Protein AF-A0A068SI74-F1 (afdb_monomer)

Foldseek 3Di:
DLVQCVVQCVALVVPDPVVLVNQCPDPPHPRHDDPPRNQQVCQQVQQEKAWEDEPPDTAIHHHLPDACVRGPHHDHFYWYQDPVVRDIDGDDDDPPDDDPGAAHDLCNCVRNVDDLCPHNCCVVCVVNPVRSVVQWDWDWDWDDDPNDTDTDIDTDGDD

Sequence (159 aa):
MYNHFNQHLEGIYSKYPVDRVNRALNPDDEEWFCYPECCQIAADVYKMPIAFFSNRNNAVFFPLEHTPQQCLRTNPLTLQLHDISRHFYLIQFKPGYQVPWPQTDPYRQGDTHFHYKDDPWFPLYTESFLEAHKIVNERRVHRQTDGKEVEEFIYVYEE

Mean predicted aligned error: 7.38 Å

Nearest PDB structures (foldseek):
  3ro5-assembly1_B  TM=5.035E-01  e=6.997E-01  Influenza A virus (A/Wilson-Smith/1933(H1N1))
  7xi6-assembly1_A  TM=6.029E-01  e=8.150E+00  Saccharolobus solfataricus

Radius of gyration: 16.74 Å; Cα contacts (8 Å, |Δi|>4): 233; chains: 1; bounding box: 40×51×39 Å

pLDDT: mean 84.04, std 12.46, range [45.62, 96.62]

Structure (mmCIF, N/CA/C/O backbone):
data_AF-A0A068SI74-F1
#
_entry.id   AF-A0A068SI74-F1
#
loop_
_atom_site.group_PDB
_atom_site.id
_atom_site.type_symbol
_atom_site.label_atom_id
_atom_site.label_alt_id
_atom_site.label_comp_id
_atom_site.label_asym_id
_atom_site.label_entity_id
_atom_site.label_seq_id
_atom_site.pdbx_PDB_ins_code
_atom_site.Cartn_x
_atom_site.Cartn_y
_atom_site.Cartn_z
_atom_site.occupancy
_atom_site.B_iso_or_equiv
_atom_site.auth_seq_id
_atom_site.auth_comp_id
_atom_site.auth_asym_id
_atom_site.auth_atom_id
_atom_site.pdbx_PDB_model_num
ATOM 1 N N . MET A 1 1 ? -3.869 -4.175 -13.582 1.00 87.31 1 MET A N 1
ATOM 2 C CA . MET A 1 1 ? -3.287 -2.983 -12.927 1.00 87.31 1 MET A CA 1
ATOM 3 C C . MET A 1 1 ? -3.215 -1.796 -13.880 1.00 87.31 1 MET A C 1
ATOM 5 O O . MET A 1 1 ? -3.884 -0.822 -13.587 1.00 87.31 1 MET A O 1
ATOM 9 N N . TYR A 1 2 ? -2.540 -1.889 -15.036 1.00 87.88 2 TYR A N 1
ATOM 10 C CA . TYR A 1 2 ? -2.430 -0.788 -16.017 1.00 87.88 2 TYR A CA 1
ATOM 11 C C . TYR A 1 2 ? -3.761 -0.096 -16.376 1.00 87.88 2 TYR A C 1
ATOM 13 O O . TYR A 1 2 ? -3.899 1.110 -16.205 1.00 87.88 2 TYR A O 1
ATOM 21 N N . ASN A 1 3 ? -4.782 -0.863 -16.782 1.00 88.25 3 ASN A N 1
ATOM 22 C CA . ASN A 1 3 ? -6.093 -0.294 -17.130 1.00 88.25 3 ASN A CA 1
ATOM 23 C C . ASN A 1 3 ? -6.760 0.446 -15.961 1.00 88.25 3 ASN A C 1
ATOM 25 O O . ASN A 1 3 ? -7.371 1.485 -16.174 1.00 88.25 3 ASN A O 1
ATOM 29 N N . HIS A 1 4 ? -6.632 -0.080 -14.739 1.00 90.50 4 HIS A N 1
ATOM 30 C CA . HIS A 1 4 ? -7.189 0.557 -13.546 1.00 90.50 4 HIS A CA 1
ATOM 31 C C . HIS A 1 4 ? -6.457 1.866 -13.236 1.00 90.50 4 HIS A C 1
ATOM 33 O O . HIS A 1 4 ? -7.101 2.884 -13.032 1.00 90.50 4 HIS A O 1
ATOM 39 N N . PHE A 1 5 ? -5.122 1.869 -13.295 1.00 89.00 5 PHE A N 1
ATOM 40 C CA . PHE A 1 5 ? -4.337 3.090 -13.113 1.00 89.00 5 PHE A CA 1
ATOM 41 C C . PHE A 1 5 ? -4.776 4.198 -14.081 1.00 89.00 5 PHE A C 1
ATOM 43 O O . PHE A 1 5 ? -5.113 5.292 -13.642 1.00 89.00 5 PHE A O 1
ATOM 50 N N . ASN A 1 6 ? -4.875 3.892 -15.378 1.00 88.19 6 ASN A N 1
ATOM 51 C CA . ASN A 1 6 ? -5.277 4.873 -16.389 1.00 88.19 6 ASN A CA 1
ATOM 52 C C . ASN A 1 6 ? -6.716 5.382 -16.215 1.00 88.19 6 ASN A C 1
ATOM 54 O O . ASN A 1 6 ? -6.982 6.551 -16.472 1.00 88.19 6 ASN A O 1
ATOM 58 N N . GLN A 1 7 ? -7.646 4.533 -15.765 1.00 89.94 7 GLN A N 1
ATOM 59 C CA . GLN A 1 7 ? -9.034 4.940 -15.505 1.00 89.94 7 GLN A CA 1
ATOM 60 C C . GLN A 1 7 ? -9.167 5.899 -14.317 1.00 89.94 7 GLN A C 1
ATOM 62 O O . GLN A 1 7 ? -10.105 6.689 -14.279 1.00 89.94 7 GLN A O 1
ATOM 67 N N . HIS A 1 8 ? -8.238 5.831 -13.362 1.00 87.94 8 HIS A N 1
ATOM 68 C CA . HIS A 1 8 ? -8.272 6.597 -12.116 1.00 87.94 8 HIS A CA 1
ATOM 69 C C . HIS A 1 8 ? -7.146 7.648 -12.029 1.00 87.94 8 HIS A C 1
ATOM 71 O O . HIS A 1 8 ? -6.903 8.217 -10.961 1.00 87.94 8 HIS A O 1
ATOM 77 N N . LEU A 1 9 ? -6.470 7.927 -13.150 1.00 85.38 9 LEU A N 1
ATOM 78 C CA . LEU A 1 9 ? -5.289 8.791 -13.216 1.00 85.38 9 LEU A CA 1
ATOM 79 C C . LEU A 1 9 ? -5.577 10.230 -12.776 1.00 85.38 9 LEU A C 1
ATOM 81 O O . LEU A 1 9 ? -4.796 10.818 -12.039 1.00 85.38 9 LEU A O 1
ATOM 85 N N . GLU A 1 10 ? -6.713 10.785 -13.197 1.00 84.94 10 GLU A N 1
ATOM 86 C CA . GLU A 1 10 ? -7.131 12.148 -12.837 1.00 84.94 10 GLU A CA 1
ATOM 87 C C . GLU A 1 10 ? -7.701 12.245 -11.408 1.00 84.94 10 GLU A C 1
ATOM 89 O O . GLU A 1 10 ? -7.963 13.341 -10.922 1.00 84.94 10 GLU A O 1
ATOM 94 N N . GLY A 1 11 ? -7.893 11.108 -10.730 1.00 84.75 11 GLY A N 1
ATOM 95 C CA . GLY A 1 11 ? -8.446 11.023 -9.380 1.00 84.75 11 GLY A CA 1
ATOM 96 C C . GLY A 1 11 ? -7.394 10.615 -8.353 1.00 84.75 11 GLY A C 1
ATOM 97 O O . GLY A 1 11 ? -6.416 11.329 -8.121 1.00 84.75 11 GLY A O 1
ATOM 98 N N . ILE A 1 12 ? -7.596 9.443 -7.745 1.00 83.38 12 ILE A N 1
ATOM 99 C CA . ILE A 1 12 ? -6.798 8.916 -6.623 1.00 83.38 12 ILE A CA 1
ATOM 100 C C . ILE A 1 12 ? -5.301 8.737 -6.934 1.00 83.38 12 ILE A C 1
ATOM 102 O O . ILE A 1 12 ? -4.492 8.644 -6.015 1.00 83.38 12 ILE A O 1
ATOM 106 N N . TYR A 1 13 ? -4.910 8.719 -8.213 1.00 86.44 13 TYR A N 1
ATOM 107 C CA . TYR A 1 13 ? -3.513 8.563 -8.636 1.00 86.44 13 TYR A CA 1
ATOM 108 C C . TYR A 1 13 ? -2.870 9.827 -9.216 1.00 86.44 13 TYR A C 1
ATOM 110 O O . TYR A 1 13 ? -1.720 9.779 -9.651 1.00 86.44 13 TYR A O 1
ATOM 118 N N . SER A 1 14 ? -3.563 10.965 -9.178 1.00 83.62 14 SER A N 1
ATOM 119 C CA . SER A 1 14 ? -3.104 12.244 -9.749 1.00 83.62 14 SER A CA 1
ATOM 120 C C . SER A 1 14 ? -1.775 12.758 -9.180 1.00 83.62 14 SER A C 1
ATOM 122 O O . SER A 1 14 ? -1.070 13.525 -9.833 1.00 83.62 14 SER A O 1
ATOM 124 N N . LYS A 1 15 ? -1.403 12.311 -7.978 1.00 79.56 15 LYS A N 1
ATOM 125 C CA . LYS A 1 15 ? -0.140 12.650 -7.304 1.00 79.56 15 LYS A CA 1
ATOM 126 C C . LYS A 1 15 ? 1.074 11.843 -7.776 1.00 79.56 15 LYS A C 1
ATOM 128 O O . LYS A 1 15 ? 2.202 12.183 -7.424 1.00 79.56 15 LYS A O 1
ATOM 133 N N . TYR A 1 16 ? 0.866 10.739 -8.493 1.00 83.75 16 TYR A N 1
ATOM 134 C CA . TYR A 1 16 ? 1.947 9.826 -8.854 1.00 83.75 16 TYR A CA 1
ATOM 135 C C . TYR A 1 16 ? 2.688 10.267 -10.124 1.00 83.75 16 TYR A C 1
ATOM 137 O O . TYR A 1 16 ? 2.084 10.855 -11.024 1.00 83.75 16 TYR A O 1
ATOM 145 N N . PRO A 1 17 ? 3.998 9.967 -10.241 1.00 83.56 17 PRO A N 1
ATOM 146 C CA . PRO A 1 17 ? 4.782 10.257 -11.438 1.00 83.56 17 PRO A CA 1
ATOM 147 C C . PRO A 1 17 ? 4.323 9.383 -12.617 1.00 83.56 17 PRO A C 1
ATOM 149 O O . PRO A 1 17 ? 4.831 8.280 -12.837 1.00 83.56 17 PRO A O 1
ATOM 152 N N . VAL A 1 18 ? 3.359 9.906 -13.380 1.00 85.50 18 VAL A N 1
ATOM 153 C CA . VAL A 1 18 ? 2.602 9.206 -14.432 1.00 85.50 18 VAL A CA 1
ATOM 154 C C . VAL A 1 18 ? 3.491 8.429 -15.397 1.00 85.50 18 VAL A C 1
ATOM 156 O O . VAL A 1 18 ? 3.244 7.248 -15.630 1.00 85.50 18 VAL A O 1
ATOM 159 N N . ASP A 1 19 ? 4.548 9.053 -15.918 1.00 88.12 19 ASP A N 1
ATOM 160 C CA . ASP A 1 19 ? 5.426 8.433 -16.916 1.00 88.12 19 ASP A CA 1
ATOM 161 C C . ASP A 1 19 ? 6.079 7.155 -16.394 1.00 88.12 19 ASP A C 1
ATOM 163 O O . ASP A 1 19 ? 6.102 6.130 -17.075 1.00 88.12 19 ASP A O 1
ATOM 167 N N . ARG A 1 20 ? 6.597 7.200 -15.163 1.00 88.44 20 ARG A N 1
ATOM 168 C CA . ARG A 1 20 ? 7.301 6.064 -14.571 1.00 88.44 20 ARG A CA 1
ATOM 169 C C . ARG A 1 20 ? 6.337 4.932 -14.238 1.00 88.44 20 ARG A C 1
ATOM 171 O O . ARG A 1 20 ? 6.640 3.782 -14.534 1.00 88.44 20 ARG A O 1
ATOM 178 N N . VAL A 1 21 ? 5.179 5.257 -13.664 1.00 89.25 21 VAL A N 1
ATOM 179 C CA . VAL A 1 21 ? 4.150 4.258 -13.342 1.00 89.25 21 VAL A CA 1
ATOM 180 C C . VAL A 1 21 ? 3.613 3.607 -14.617 1.00 89.25 21 VAL A C 1
ATOM 182 O O . VAL A 1 21 ? 3.454 2.390 -14.661 1.00 89.25 21 VAL A O 1
ATOM 185 N N . ASN A 1 22 ? 3.393 4.386 -15.680 1.00 89.25 22 ASN A N 1
ATOM 186 C CA . ASN A 1 22 ? 2.947 3.855 -16.965 1.00 89.25 22 ASN A CA 1
ATOM 187 C C . ASN A 1 22 ? 3.946 2.876 -17.569 1.00 89.25 22 ASN A C 1
ATOM 189 O O . ASN A 1 22 ? 3.522 1.818 -18.027 1.00 89.25 22 ASN A O 1
ATOM 193 N N . ARG A 1 23 ? 5.247 3.192 -17.538 1.00 91.00 23 ARG A N 1
ATOM 194 C CA . ARG A 1 23 ? 6.282 2.243 -17.962 1.00 91.00 23 ARG A CA 1
ATOM 195 C C . ARG A 1 23 ? 6.272 0.990 -17.087 1.00 91.00 23 ARG A C 1
ATOM 197 O O . ARG A 1 23 ? 6.115 -0.100 -17.611 1.00 91.00 23 ARG A O 1
ATOM 204 N N . ALA A 1 24 ? 6.300 1.136 -15.762 1.00 91.19 24 ALA A N 1
ATOM 205 C CA . ALA A 1 24 ? 6.342 -0.001 -14.834 1.00 91.19 24 ALA A CA 1
ATOM 206 C C . ALA A 1 24 ? 5.120 -0.940 -14.919 1.00 91.19 24 ALA A C 1
ATOM 208 O O . ALA A 1 24 ? 5.195 -2.106 -14.533 1.00 91.19 24 ALA A O 1
ATOM 209 N N . LEU A 1 25 ? 3.970 -0.432 -15.369 1.00 89.69 25 LEU A N 1
ATOM 210 C CA . LEU A 1 25 ? 2.739 -1.208 -15.531 1.00 89.69 25 LEU A CA 1
ATOM 211 C C . LEU A 1 25 ? 2.503 -1.695 -16.969 1.00 89.69 25 LEU A C 1
ATOM 213 O O . LEU A 1 25 ? 1.589 -2.501 -17.177 1.00 89.69 25 LEU A O 1
ATOM 217 N N . ASN A 1 26 ? 3.278 -1.217 -17.943 1.00 86.69 26 ASN A N 1
ATOM 218 C CA . ASN A 1 26 ? 3.200 -1.652 -19.331 1.00 86.69 26 ASN A CA 1
ATOM 219 C C . ASN A 1 26 ? 3.935 -2.997 -19.493 1.00 86.69 26 ASN A C 1
ATOM 221 O O . ASN A 1 26 ? 5.132 -3.057 -19.227 1.00 86.69 26 ASN A O 1
ATOM 225 N N . PRO A 1 27 ? 3.265 -4.077 -19.942 1.00 82.75 27 PRO A N 1
ATOM 226 C CA . PRO A 1 27 ? 3.913 -5.378 -20.122 1.00 82.75 27 PRO A CA 1
ATOM 227 C C . PRO A 1 27 ? 5.011 -5.390 -21.197 1.00 82.75 27 PRO A C 1
ATOM 229 O O . PRO A 1 27 ? 5.823 -6.312 -21.197 1.00 82.75 27 PRO A O 1
ATOM 232 N N . ASP A 1 28 ? 5.024 -4.402 -22.097 1.00 87.69 28 ASP A N 1
ATOM 233 C CA . ASP A 1 28 ? 6.006 -4.280 -23.180 1.00 87.69 28 ASP A CA 1
ATOM 234 C C . ASP A 1 28 ? 7.218 -3.401 -22.804 1.00 87.69 28 ASP A C 1
ATOM 236 O O . ASP A 1 28 ? 8.114 -3.207 -23.626 1.00 87.69 28 ASP A O 1
ATOM 240 N N . ASP A 1 29 ? 7.248 -2.841 -21.591 1.00 90.38 29 ASP A N 1
ATOM 241 C CA . ASP A 1 29 ? 8.346 -2.008 -21.090 1.00 90.38 29 ASP A CA 1
ATOM 242 C C . ASP A 1 29 ? 9.221 -2.794 -20.093 1.00 90.38 29 ASP A C 1
ATOM 244 O O . ASP A 1 29 ? 8.771 -3.738 -19.442 1.00 90.38 29 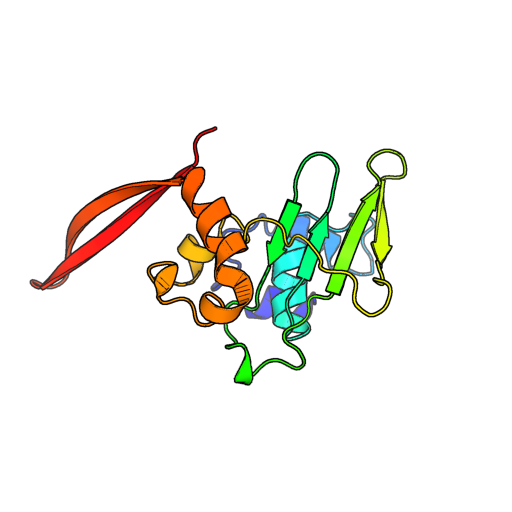ASP A O 1
ATOM 248 N N . GLU A 1 30 ? 10.494 -2.411 -19.973 1.00 88.12 30 GLU A N 1
ATOM 249 C CA . GLU A 1 30 ? 11.459 -3.043 -19.064 1.00 88.12 30 GLU A CA 1
ATOM 250 C C . GLU A 1 30 ? 11.566 -2.326 -17.707 1.00 88.12 30 GLU A C 1
ATOM 252 O O . GLU A 1 30 ? 12.354 -2.742 -16.855 1.00 88.12 30 GLU A O 1
ATOM 257 N N . GLU A 1 31 ? 10.817 -1.243 -17.477 1.00 89.19 31 GLU A N 1
ATOM 258 C CA . GLU A 1 31 ? 10.780 -0.555 -16.186 1.00 89.19 31 GLU A CA 1
ATOM 259 C C . GLU A 1 31 ? 10.242 -1.487 -15.090 1.00 89.19 31 GLU A C 1
ATOM 261 O O . GLU A 1 31 ? 9.198 -2.128 -15.207 1.00 89.19 31 GLU A O 1
ATOM 266 N N . TRP A 1 32 ? 10.972 -1.560 -13.978 1.00 86.25 32 TRP A N 1
ATOM 267 C CA . TRP A 1 32 ? 10.593 -2.413 -12.857 1.00 86.25 32 TRP A CA 1
ATOM 268 C C . TRP A 1 32 ? 9.553 -1.728 -11.972 1.00 86.25 32 TRP A C 1
ATOM 270 O O . TRP A 1 32 ? 9.462 -0.504 -11.901 1.00 86.25 32 TRP A O 1
ATOM 280 N N . PHE A 1 33 ? 8.810 -2.551 -11.233 1.00 86.00 33 PHE A N 1
ATOM 281 C CA . PHE A 1 33 ? 7.821 -2.139 -10.237 1.00 86.00 33 PHE A CA 1
ATOM 282 C C . PHE A 1 33 ? 8.308 -0.954 -9.381 1.00 86.00 33 PHE A C 1
ATOM 284 O O . PHE A 1 33 ? 9.345 -1.041 -8.711 1.00 86.00 33 PHE A O 1
ATOM 291 N N . CYS A 1 34 ? 7.549 0.146 -9.373 1.00 84.75 34 CYS A N 1
ATOM 292 C CA . CYS A 1 34 ? 7.894 1.353 -8.630 1.00 84.75 34 CYS A CA 1
ATOM 293 C C . CYS A 1 34 ? 7.189 1.398 -7.264 1.00 84.75 34 CYS A C 1
ATOM 295 O O . CYS A 1 34 ? 5.970 1.272 -7.147 1.00 84.75 34 CYS A O 1
ATOM 297 N N . TYR A 1 35 ? 7.992 1.538 -6.207 1.00 85.12 35 TYR A N 1
ATOM 298 C CA . TYR A 1 35 ? 7.513 1.847 -4.863 1.00 85.12 35 TYR A CA 1
ATOM 299 C C . TYR A 1 35 ? 7.493 3.371 -4.673 1.00 85.12 35 TYR A C 1
ATOM 301 O O . TYR A 1 35 ? 8.501 4.005 -5.016 1.00 85.12 35 TYR A O 1
ATOM 309 N N . PRO A 1 36 ? 6.450 3.935 -4.034 1.00 85.81 36 PRO A N 1
ATOM 310 C CA . PRO A 1 36 ? 5.300 3.249 -3.418 1.00 85.81 36 PRO A CA 1
ATOM 311 C C . PRO A 1 36 ? 4.112 2.961 -4.359 1.00 85.81 36 PRO A C 1
ATOM 313 O O . PRO A 1 36 ? 3.213 2.202 -4.000 1.00 85.81 36 PRO A O 1
ATOM 316 N N . GLU A 1 37 ? 4.096 3.523 -5.564 1.00 89.25 37 GLU A N 1
ATOM 317 C CA . GLU A 1 37 ? 2.898 3.671 -6.402 1.00 89.25 37 GLU A CA 1
ATOM 318 C C . GLU A 1 37 ? 2.281 2.334 -6.822 1.00 89.25 37 GLU A C 1
ATOM 320 O O . GLU A 1 37 ? 1.073 2.123 -6.691 1.00 89.25 37 GLU A O 1
ATOM 325 N N . CYS A 1 38 ? 3.100 1.382 -7.276 1.00 92.25 38 CYS A N 1
ATOM 326 C CA . CYS A 1 38 ? 2.599 0.077 -7.688 1.00 92.25 38 CYS A CA 1
ATOM 327 C C . CYS A 1 38 ? 2.027 -0.730 -6.510 1.00 92.25 38 CYS A C 1
ATOM 329 O O . CYS A 1 38 ? 1.177 -1.591 -6.742 1.00 92.25 38 CYS A O 1
ATOM 331 N N . CYS A 1 39 ? 2.443 -0.465 -5.262 1.00 93.94 39 CYS A N 1
ATOM 332 C CA . CYS A 1 39 ? 1.855 -1.121 -4.090 1.00 93.94 39 CYS A CA 1
ATOM 333 C C . CYS A 1 39 ? 0.432 -0.627 -3.842 1.00 93.94 39 CYS A C 1
ATOM 335 O O . CYS A 1 39 ? -0.460 -1.450 -3.639 1.00 93.94 39 CYS A O 1
ATOM 337 N N . GLN A 1 40 ? 0.210 0.688 -3.916 1.00 93.12 40 GLN A N 1
ATOM 338 C CA . GLN A 1 40 ? -1.127 1.258 -3.773 1.00 93.12 40 GLN A CA 1
ATOM 339 C C . GLN A 1 40 ? -2.052 0.783 -4.901 1.00 93.12 40 GLN A C 1
ATOM 341 O O . GLN A 1 40 ? -3.121 0.237 -4.639 1.00 93.12 40 GLN A O 1
ATOM 346 N N . ILE A 1 41 ? -1.589 0.852 -6.154 1.00 93.44 41 ILE A N 1
ATOM 347 C CA . ILE A 1 41 ? -2.363 0.384 -7.315 1.00 93.44 41 ILE A CA 1
ATOM 348 C C . ILE A 1 41 ? -2.682 -1.112 -7.202 1.00 93.44 41 ILE A C 1
ATOM 350 O O . ILE A 1 41 ? -3.771 -1.552 -7.571 1.00 93.44 41 ILE A O 1
ATOM 354 N N . ALA A 1 42 ? -1.752 -1.924 -6.690 1.00 94.69 42 ALA A N 1
ATOM 355 C CA . ALA A 1 42 ? -2.016 -3.337 -6.442 1.00 94.69 42 ALA A CA 1
ATOM 356 C C . ALA A 1 42 ? -3.079 -3.526 -5.351 1.00 94.69 42 ALA A C 1
ATOM 358 O O . ALA A 1 42 ? -3.957 -4.373 -5.521 1.00 94.69 42 ALA A O 1
ATOM 359 N N . ALA A 1 43 ? -3.033 -2.744 -4.268 1.00 95.31 43 ALA A N 1
ATOM 360 C CA . ALA A 1 43 ? -4.019 -2.825 -3.197 1.00 95.31 43 ALA A CA 1
ATOM 361 C C . ALA A 1 43 ? -5.436 -2.567 -3.727 1.00 95.31 43 ALA A C 1
ATOM 363 O O . ALA A 1 43 ? -6.335 -3.384 -3.515 1.00 95.31 43 ALA A O 1
ATOM 364 N N . ASP A 1 44 ? -5.610 -1.493 -4.497 1.00 93.81 44 ASP A N 1
ATOM 365 C CA . ASP A 1 44 ? -6.896 -1.118 -5.091 1.00 93.81 44 ASP A CA 1
ATOM 366 C C . ASP A 1 44 ? -7.405 -2.170 -6.089 1.00 93.81 44 ASP A C 1
ATOM 368 O O . ASP A 1 44 ? -8.550 -2.623 -6.003 1.00 93.81 44 ASP A O 1
ATOM 372 N N . VAL A 1 45 ? -6.536 -2.638 -6.992 1.00 94.81 45 VAL A N 1
ATOM 373 C CA . VAL A 1 45 ? -6.895 -3.609 -8.041 1.00 94.81 45 VAL A CA 1
ATOM 374 C C . VAL A 1 45 ? -7.283 -4.962 -7.461 1.00 94.81 45 VAL A C 1
ATOM 376 O O . VAL A 1 45 ? -8.258 -5.571 -7.905 1.00 94.81 45 VAL A O 1
ATOM 379 N N . TYR A 1 46 ? -6.520 -5.453 -6.485 1.00 94.88 46 TYR A N 1
ATOM 380 C CA . TYR A 1 46 ? -6.774 -6.753 -5.871 1.00 94.88 46 TYR A CA 1
ATOM 381 C C . TYR A 1 46 ? -7.745 -6.677 -4.693 1.00 94.88 46 TYR A C 1
ATOM 383 O O . TYR A 1 46 ? -8.079 -7.720 -4.131 1.00 94.88 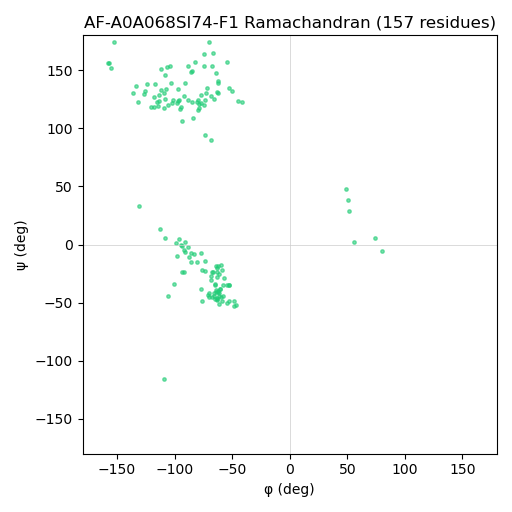46 TYR A O 1
ATOM 391 N N . LYS A 1 47 ? -8.221 -5.478 -4.328 1.00 95.31 47 LYS A N 1
ATOM 392 C CA . LYS A 1 47 ? -9.165 -5.250 -3.224 1.00 95.31 47 LYS A CA 1
ATOM 393 C C . LYS A 1 47 ? -8.722 -5.958 -1.946 1.00 95.31 47 LYS A C 1
ATOM 395 O O . LYS A 1 47 ? -9.482 -6.707 -1.325 1.00 95.31 47 LYS A O 1
ATOM 400 N N . MET A 1 48 ? -7.450 -5.791 -1.614 1.00 96.56 48 MET A N 1
ATOM 401 C CA . MET A 1 48 ? -6.832 -6.334 -0.412 1.00 96.56 48 MET A CA 1
ATOM 402 C C . MET A 1 48 ? -5.589 -5.517 -0.064 1.00 96.56 48 MET A C 1
ATOM 404 O O . MET A 1 48 ? -4.985 -4.935 -0.963 1.00 96.56 48 MET A O 1
ATOM 408 N N . PRO A 1 49 ? -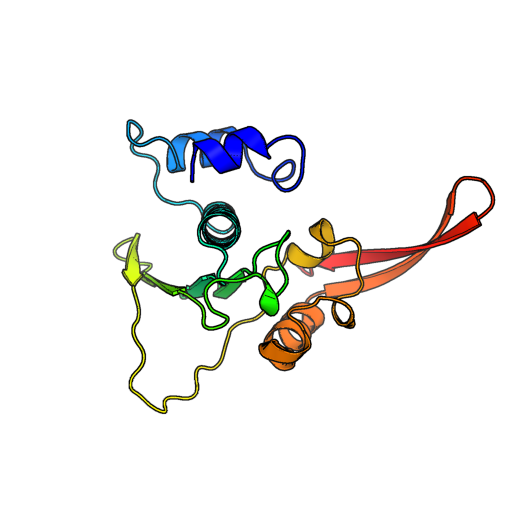5.149 -5.505 1.199 1.00 96.56 49 PRO A N 1
ATOM 409 C CA . PRO A 1 49 ? -3.956 -4.755 1.561 1.00 96.56 49 PRO A CA 1
ATOM 410 C C . PRO A 1 49 ? -2.677 -5.344 0.948 1.00 96.56 49 PRO A C 1
ATOM 412 O O . PRO A 1 49 ? -2.585 -6.552 0.706 1.00 96.56 49 PRO A O 1
ATOM 415 N N . ILE A 1 50 ? -1.666 -4.503 0.745 1.00 96.62 50 ILE A N 1
ATOM 416 C CA . ILE A 1 50 ? -0.318 -4.890 0.315 1.00 96.62 50 ILE A CA 1
ATOM 417 C C . ILE A 1 50 ? 0.666 -4.439 1.390 1.00 96.62 50 ILE A C 1
ATOM 419 O O . ILE A 1 50 ? 0.782 -3.252 1.667 1.00 96.62 50 ILE A O 1
ATOM 423 N N . ALA A 1 51 ? 1.383 -5.376 2.003 1.00 95.94 51 ALA A N 1
ATOM 424 C CA . ALA A 1 51 ? 2.464 -5.068 2.930 1.00 95.94 51 ALA A CA 1
ATOM 425 C C . ALA A 1 51 ? 3.790 -5.152 2.179 1.00 95.94 51 ALA A C 1
ATOM 427 O O . ALA A 1 51 ? 4.121 -6.197 1.619 1.00 95.94 51 ALA A O 1
ATOM 428 N N . PHE A 1 52 ? 4.540 -4.062 2.177 1.00 95.19 52 PHE A N 1
ATOM 429 C CA . PHE A 1 52 ? 5.841 -3.957 1.543 1.00 95.19 52 PHE A CA 1
ATOM 430 C C . PHE A 1 52 ? 6.929 -3.883 2.605 1.00 95.19 52 PHE A C 1
ATOM 432 O O . PHE A 1 52 ? 6.861 -3.048 3.510 1.00 95.19 52 PHE A O 1
ATOM 439 N N . PHE A 1 53 ? 7.953 -4.714 2.446 1.00 93.06 53 PHE A N 1
ATOM 440 C CA . PHE A 1 53 ? 9.141 -4.706 3.281 1.00 93.06 53 PHE A CA 1
ATOM 441 C C . PHE A 1 53 ? 10.412 -4.533 2.447 1.00 93.06 53 PHE A C 1
ATOM 443 O O . PHE A 1 53 ? 10.578 -5.152 1.395 1.00 93.06 53 PHE A O 1
ATOM 450 N N . SER A 1 54 ? 11.336 -3.715 2.940 1.00 91.50 54 SER A N 1
ATOM 451 C CA . SER A 1 54 ? 12.706 -3.567 2.438 1.00 91.50 54 SER A CA 1
ATOM 452 C C . SER A 1 54 ? 13.623 -3.116 3.577 1.00 91.50 54 SER A C 1
ATOM 454 O O . SER A 1 54 ? 13.154 -2.799 4.670 1.00 91.50 54 SER A O 1
ATOM 456 N N . ASN A 1 55 ? 14.936 -3.034 3.350 1.00 86.88 55 ASN A N 1
ATOM 457 C CA . ASN A 1 55 ? 15.817 -2.520 4.408 1.00 86.88 55 ASN A CA 1
ATOM 458 C C . ASN A 1 55 ? 15.703 -0.999 4.590 1.00 86.88 55 ASN A C 1
ATOM 460 O O . ASN A 1 55 ? 16.216 -0.471 5.572 1.00 86.88 55 ASN A O 1
ATOM 464 N N . ARG A 1 56 ? 15.088 -0.286 3.635 1.00 84.62 56 ARG A N 1
ATOM 465 C CA . ARG A 1 56 ? 14.998 1.184 3.640 1.00 84.62 56 ARG A CA 1
ATOM 466 C C . ARG A 1 56 ? 13.612 1.688 4.003 1.00 84.62 56 ARG A C 1
ATOM 468 O O . ARG A 1 56 ? 13.488 2.612 4.788 1.00 84.62 56 ARG A O 1
ATOM 475 N N . ASN A 1 57 ? 12.591 1.076 3.419 1.00 84.81 57 ASN A N 1
ATOM 476 C CA . ASN A 1 57 ? 11.203 1.497 3.532 1.00 84.81 57 ASN A CA 1
ATOM 477 C C . ASN A 1 57 ? 10.309 0.295 3.818 1.00 84.81 57 ASN A C 1
ATOM 479 O O . ASN A 1 57 ? 10.441 -0.748 3.173 1.00 84.81 57 ASN A O 1
ATOM 483 N N . ASN A 1 58 ? 9.372 0.469 4.743 1.00 90.69 58 ASN A N 1
ATOM 484 C CA . ASN A 1 58 ? 8.352 -0.518 5.056 1.00 90.69 58 ASN A CA 1
ATOM 485 C C . ASN A 1 58 ? 7.017 0.204 5.189 1.00 90.69 58 ASN A C 1
ATOM 487 O O . ASN A 1 58 ? 6.943 1.206 5.901 1.00 90.69 58 ASN A O 1
ATOM 491 N N . ALA A 1 59 ? 5.988 -0.297 4.513 1.00 93.69 59 ALA A N 1
ATOM 492 C CA . ALA A 1 59 ? 4.659 0.295 4.571 1.00 93.69 59 ALA A CA 1
ATOM 493 C C . ALA A 1 59 ? 3.567 -0.730 4.253 1.00 93.69 59 ALA A C 1
ATOM 495 O O . ALA A 1 59 ? 3.796 -1.688 3.509 1.00 93.69 59 ALA A O 1
ATOM 496 N N . VAL A 1 60 ? 2.372 -0.523 4.802 1.00 95.25 60 VAL A N 1
ATOM 497 C CA . VAL A 1 60 ? 1.155 -1.233 4.401 1.00 95.25 60 VAL A CA 1
ATOM 498 C C . VAL A 1 60 ? 0.227 -0.296 3.633 1.00 95.25 60 VAL A C 1
ATOM 500 O O . VAL A 1 60 ? -0.151 0.773 4.107 1.00 95.25 60 VAL A O 1
ATOM 503 N N . PHE A 1 61 ? -0.142 -0.721 2.433 1.00 94.69 61 PHE A N 1
ATOM 504 C CA . PHE A 1 61 ? -1.037 -0.021 1.523 1.00 94.69 61 PHE A CA 1
ATOM 505 C C . PHE A 1 61 ? -2.405 -0.675 1.611 1.00 94.69 61 PHE A C 1
ATOM 507 O O . PHE A 1 61 ? -2.522 -1.886 1.404 1.00 94.69 61 PHE A O 1
ATOM 514 N N . PHE A 1 62 ? -3.438 0.105 1.915 1.00 94.25 62 PHE A N 1
ATOM 515 C CA . PHE A 1 62 ? -4.810 -0.391 1.880 1.00 94.25 62 PHE A CA 1
ATOM 516 C C . PHE A 1 62 ? -5.541 0.182 0.674 1.00 94.25 62 PHE A C 1
ATOM 518 O O . PHE A 1 62 ? -5.230 1.299 0.252 1.00 94.25 62 PHE A O 1
ATOM 525 N N . PRO A 1 63 ? -6.552 -0.530 0.159 1.00 93.62 63 PRO A N 1
ATOM 526 C CA . PRO A 1 63 ? -7.443 0.029 -0.841 1.00 93.62 63 PRO A CA 1
ATOM 527 C C . PRO A 1 63 ? -7.991 1.397 -0.399 1.00 93.62 63 PRO A C 1
ATOM 529 O O . PRO A 1 63 ? -8.425 1.549 0.748 1.00 93.62 63 PRO A O 1
ATOM 532 N N . LEU A 1 64 ? -7.945 2.389 -1.285 1.00 89.00 64 LEU A N 1
ATOM 533 C CA . LEU A 1 64 ? -8.428 3.748 -1.017 1.00 89.00 64 LEU A CA 1
ATOM 534 C C . LEU A 1 64 ? -9.953 3.818 -1.094 1.00 89.00 64 LEU A C 1
ATOM 536 O O . LEU A 1 64 ? -10.591 4.461 -0.269 1.00 89.00 64 LEU A O 1
ATOM 540 N N . GLU A 1 65 ? -10.546 3.099 -2.047 1.00 87.19 65 GLU A N 1
ATOM 541 C CA . GLU A 1 65 ? -11.989 3.154 -2.320 1.00 87.19 65 GLU A CA 1
ATOM 542 C C . GLU A 1 65 ? -12.787 2.007 -1.675 1.00 87.19 65 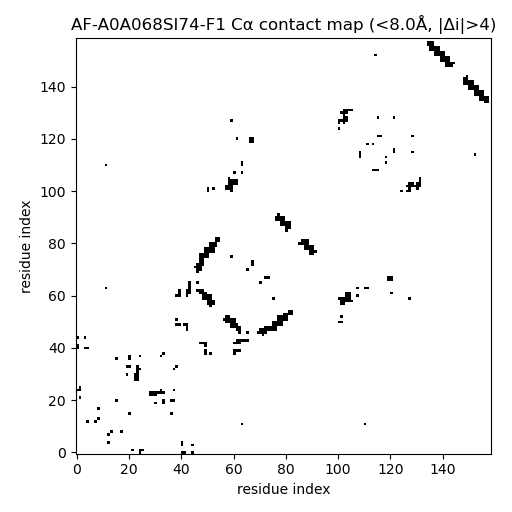GLU A C 1
ATOM 544 O O . GLU A 1 65 ? -13.999 1.912 -1.868 1.00 87.19 65 GLU A O 1
ATOM 549 N N . HIS A 1 66 ? -12.129 1.107 -0.933 1.00 91.25 66 HIS A N 1
ATOM 550 C CA . HIS A 1 66 ? -12.782 -0.060 -0.334 1.00 91.25 66 HIS A CA 1
ATOM 551 C C . HIS A 1 66 ? -12.546 -0.134 1.175 1.00 91.25 66 HIS A C 1
ATOM 553 O O . HIS A 1 66 ? -11.415 -0.070 1.662 1.00 91.25 66 HIS A O 1
ATOM 559 N N . THR A 1 67 ? -13.629 -0.357 1.918 1.00 92.50 67 THR A N 1
ATOM 560 C CA . THR A 1 67 ? -13.565 -0.702 3.341 1.00 92.50 67 THR A CA 1
ATOM 561 C C . THR A 1 67 ? -13.109 -2.156 3.527 1.00 92.50 67 THR A C 1
ATOM 563 O O . THR A 1 67 ? -13.209 -2.964 2.593 1.00 92.50 67 THR A O 1
ATOM 566 N N . PRO A 1 68 ? -12.673 -2.556 4.738 1.00 95.88 68 PRO A N 1
ATOM 567 C CA . PRO A 1 68 ? -12.331 -3.948 5.023 1.00 95.88 68 PRO A CA 1
ATOM 568 C C . PRO A 1 68 ? -13.439 -4.948 4.667 1.00 95.88 68 PRO A C 1
ATOM 570 O O . PRO A 1 68 ? -13.149 -6.052 4.216 1.00 95.88 68 PRO A O 1
ATOM 573 N N . GLN A 1 69 ? -14.708 -4.563 4.830 1.00 95.25 69 GLN A N 1
ATOM 574 C CA . GLN A 1 69 ? -15.867 -5.417 4.544 1.00 95.25 69 GLN A CA 1
ATOM 575 C C . GLN A 1 69 ? -16.111 -5.605 3.041 1.00 95.25 69 GLN A C 1
ATOM 577 O O . GLN A 1 69 ? -16.748 -6.576 2.643 1.00 95.25 69 GLN A O 1
ATOM 582 N N . GLN A 1 70 ? -15.622 -4.685 2.210 1.00 95.50 70 GLN A N 1
ATOM 583 C CA . GLN A 1 70 ? -15.744 -4.745 0.751 1.00 95.50 70 GLN A CA 1
ATOM 584 C C . GLN A 1 70 ? -14.561 -5.469 0.088 1.00 95.50 70 GLN A C 1
ATOM 586 O O . GLN A 1 70 ? -14.571 -5.688 -1.125 1.00 95.50 70 GLN A O 1
ATOM 591 N N . CYS A 1 71 ? -13.536 -5.820 0.866 1.00 95.88 71 CYS A N 1
ATOM 592 C CA . CYS A 1 71 ? -12.317 -6.446 0.375 1.00 95.88 71 CYS A CA 1
ATOM 593 C C . CYS A 1 71 ? -12.417 -7.969 0.316 1.00 95.88 71 CYS A C 1
ATOM 595 O O . CYS A 1 71 ? -13.128 -8.601 1.094 1.00 95.88 71 CYS A O 1
ATOM 597 N N . LEU A 1 72 ? -11.639 -8.572 -0.587 1.00 93.69 72 LEU A N 1
ATOM 598 C CA . LEU A 1 72 ? -11.557 -10.032 -0.719 1.00 93.69 72 LEU A CA 1
A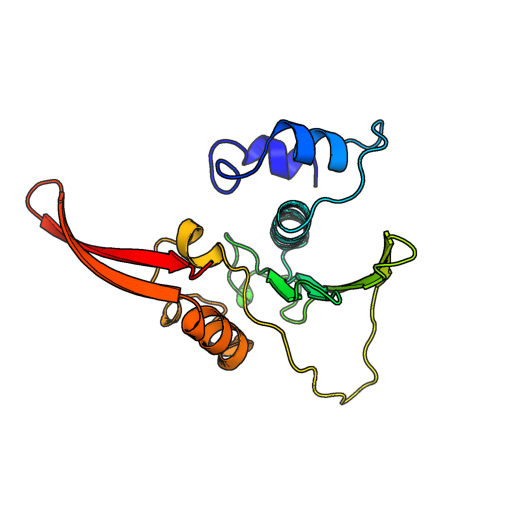TOM 599 C C . LEU A 1 72 ? -10.957 -10.677 0.534 1.00 93.69 72 LEU A C 1
ATOM 601 O O . LEU A 1 72 ? -11.302 -11.799 0.899 1.00 93.69 72 LEU A O 1
ATOM 605 N N . ARG A 1 73 ? -10.024 -9.967 1.171 1.00 93.31 73 ARG A N 1
ATOM 606 C CA . ARG A 1 73 ? -9.422 -10.328 2.452 1.00 93.31 73 ARG A CA 1
ATOM 607 C C . ARG A 1 73 ? -8.844 -9.093 3.125 1.00 93.31 73 ARG A C 1
ATOM 609 O O . ARG A 1 73 ? -8.456 -8.138 2.455 1.00 93.31 73 ARG A O 1
ATOM 616 N N . THR A 1 74 ? -8.723 -9.165 4.443 1.00 94.62 74 THR A N 1
ATOM 617 C CA . THR A 1 74 ? -8.092 -8.122 5.257 1.00 94.62 74 THR A CA 1
ATOM 618 C C . THR A 1 74 ? -6.612 -8.384 5.508 1.00 94.62 74 THR A C 1
ATOM 620 O O . THR A 1 74 ? -5.871 -7.437 5.709 1.00 94.62 74 THR A O 1
ATOM 623 N N . ASN A 1 75 ? -6.152 -9.637 5.429 1.00 93.00 75 ASN A N 1
ATOM 624 C CA . ASN A 1 75 ? -4.727 -9.959 5.524 1.00 93.00 75 ASN A CA 1
ATOM 625 C C . ASN A 1 75 ? -3.980 -9.511 4.255 1.00 93.00 75 ASN A C 1
ATOM 627 O O . ASN A 1 75 ? -4.446 -9.807 3.146 1.00 93.00 75 ASN A O 1
ATOM 631 N N . PRO A 1 76 ? -2.813 -8.861 4.382 1.00 95.69 76 PRO A N 1
ATOM 632 C CA . PRO A 1 76 ? -2.133 -8.289 3.241 1.00 95.69 76 PRO A CA 1
ATOM 633 C C . PRO A 1 76 ? -1.464 -9.367 2.390 1.00 95.69 76 PRO A C 1
ATOM 635 O O . PRO A 1 76 ? -1.050 -10.421 2.879 1.00 95.69 76 PRO A O 1
ATOM 638 N N . LEU A 1 77 ? -1.288 -9.074 1.103 1.00 95.81 77 LEU A N 1
ATOM 639 C CA . LEU A 1 77 ? -0.239 -9.715 0.318 1.00 95.81 77 LEU A CA 1
ATOM 640 C C . LEU A 1 77 ? 1.103 -9.125 0.753 1.00 95.81 77 LEU A C 1
ATOM 642 O O . LEU A 1 77 ? 1.269 -7.909 0.726 1.00 95.81 77 LEU A O 1
ATOM 646 N N . THR A 1 78 ? 2.049 -9.966 1.164 1.00 95.81 78 THR A N 1
ATOM 647 C CA . THR A 1 78 ? 3.337 -9.489 1.676 1.00 95.81 78 THR A CA 1
ATOM 648 C C . THR A 1 78 ? 4.439 -9.622 0.639 1.00 95.81 78 THR A C 1
ATOM 650 O O . THR A 1 78 ? 4.732 -10.720 0.168 1.00 95.81 78 THR A O 1
ATOM 653 N N . LEU A 1 79 ? 5.060 -8.494 0.315 1.00 94.94 79 LEU A N 1
ATOM 654 C CA . LEU A 1 79 ? 6.171 -8.367 -0.613 1.00 94.94 79 LEU A CA 1
ATOM 655 C C . LEU A 1 79 ? 7.434 -7.985 0.155 1.00 94.94 79 LEU A C 1
ATOM 657 O O . LEU A 1 79 ? 7.414 -7.052 0.952 1.00 94.94 79 LEU A O 1
ATOM 661 N N . GLN A 1 80 ? 8.537 -8.673 -0.122 1.00 94.31 80 GLN A N 1
ATOM 662 C CA . GLN A 1 80 ? 9.867 -8.303 0.354 1.00 94.31 80 GLN A CA 1
ATOM 663 C C . GLN A 1 80 ? 10.742 -7.928 -0.838 1.00 94.31 80 GLN A C 1
ATOM 665 O O . GLN A 1 80 ? 11.017 -8.776 -1.688 1.00 94.31 80 GLN A O 1
ATOM 670 N N . LEU A 1 81 ? 11.233 -6.692 -0.876 1.00 93.31 81 LEU A N 1
ATOM 671 C CA . LEU A 1 81 ? 12.325 -6.308 -1.759 1.00 93.31 81 LEU A CA 1
ATOM 672 C C . LEU A 1 81 ? 13.645 -6.764 -1.145 1.00 93.31 81 LEU A C 1
ATOM 674 O O . LEU A 1 81 ? 13.982 -6.400 -0.017 1.00 93.31 81 LEU A O 1
ATOM 678 N N . HIS A 1 82 ? 14.413 -7.542 -1.894 1.00 90.31 82 HIS A N 1
ATOM 679 C CA . HIS A 1 82 ? 15.792 -7.836 -1.535 1.00 90.31 82 HIS A CA 1
ATOM 680 C C . HIS A 1 82 ? 16.719 -6.834 -2.226 1.00 90.31 82 HIS A C 1
ATOM 682 O O . HIS A 1 82 ? 16.939 -6.924 -3.433 1.00 90.31 82 HIS A O 1
ATOM 688 N N . ASP A 1 83 ? 17.269 -5.886 -1.467 1.00 83.88 83 ASP A N 1
ATOM 689 C CA . ASP A 1 83 ? 17.998 -4.722 -1.998 1.00 83.88 83 ASP A CA 1
ATOM 690 C C . ASP A 1 83 ? 19.148 -5.069 -2.956 1.00 83.88 83 ASP A C 1
ATOM 692 O O . ASP A 1 83 ? 19.398 -4.338 -3.914 1.00 83.88 83 ASP A O 1
ATOM 696 N N . ILE A 1 84 ? 19.847 -6.185 -2.717 1.00 87.06 84 ILE A N 1
ATOM 697 C CA . ILE A 1 84 ? 21.012 -6.579 -3.525 1.00 87.06 84 ILE A CA 1
ATOM 698 C C . ILE A 1 84 ? 20.569 -7.144 -4.874 1.00 87.06 84 ILE A C 1
ATOM 700 O O . ILE A 1 84 ? 21.074 -6.735 -5.914 1.00 87.06 84 ILE A O 1
ATOM 704 N N . SER A 1 85 ? 19.614 -8.077 -4.867 1.00 87.44 85 SER A N 1
ATOM 705 C CA . SER A 1 85 ? 19.119 -8.691 -6.108 1.00 87.44 85 SER A CA 1
ATOM 706 C C . SER A 1 85 ? 18.047 -7.849 -6.795 1.00 87.44 85 SER A C 1
ATOM 708 O O . SER A 1 85 ? 17.629 -8.192 -7.896 1.00 87.44 85 SER A O 1
ATOM 710 N N . ARG A 1 86 ? 17.576 -6.783 -6.131 1.00 86.56 86 ARG A N 1
ATOM 711 C CA . ARG A 1 86 ? 16.479 -5.904 -6.552 1.00 86.56 86 ARG A CA 1
ATOM 712 C C . ARG A 1 86 ? 15.203 -6.667 -6.933 1.00 86.56 86 ARG A C 1
ATOM 714 O O . ARG A 1 86 ? 14.421 -6.214 -7.756 1.00 86.56 86 ARG A O 1
ATOM 721 N N . HIS A 1 87 ? 14.994 -7.833 -6.327 1.00 88.88 87 HIS A N 1
ATOM 722 C CA . HIS A 1 87 ? 13.886 -8.723 -6.658 1.00 88.88 87 HIS A CA 1
ATOM 723 C C . HIS A 1 87 ? 12.837 -8.728 -5.550 1.00 88.88 87 HIS A C 1
ATOM 725 O O . HIS A 1 87 ? 13.184 -8.636 -4.368 1.00 88.88 87 HIS A O 1
ATOM 731 N N . PHE A 1 88 ? 11.574 -8.873 -5.946 1.00 90.94 88 PHE A N 1
ATOM 732 C CA . PHE A 1 88 ? 10.450 -9.013 -5.033 1.00 90.94 88 PHE A CA 1
ATOM 733 C C . PHE A 1 88 ? 10.169 -10.475 -4.737 1.00 90.94 88 PHE A C 1
ATOM 735 O O . PHE A 1 88 ? 9.959 -11.276 -5.643 1.00 90.94 88 PHE A O 1
ATOM 742 N N . TYR A 1 89 ? 10.093 -10.804 -3.457 1.00 93.69 89 TYR A N 1
ATOM 743 C CA . TYR A 1 89 ? 9.653 -12.108 -2.995 1.00 93.69 89 TYR A CA 1
ATOM 744 C C . TYR A 1 89 ? 8.261 -11.997 -2.392 1.00 93.69 89 TYR A C 1
ATOM 746 O O . TYR A 1 89 ? 7.997 -11.122 -1.567 1.00 93.69 89 TYR A O 1
ATOM 754 N N . LEU A 1 90 ? 7.382 -12.921 -2.778 1.00 94.69 90 LEU A N 1
ATOM 755 C CA . LEU A 1 90 ? 6.130 -13.147 -2.072 1.00 94.69 90 LEU A CA 1
ATOM 756 C C . LEU A 1 90 ? 6.434 -13.882 -0.765 1.00 94.69 90 LEU A C 1
ATOM 758 O O . LEU A 1 90 ? 6.965 -14.994 -0.783 1.00 94.69 90 LEU A O 1
ATOM 762 N N . ILE A 1 91 ? 6.077 -13.275 0.361 1.00 94.88 91 ILE A N 1
ATOM 763 C CA . ILE A 1 91 ? 6.306 -13.853 1.683 1.00 94.88 91 ILE A CA 1
ATOM 764 C C . ILE A 1 91 ? 5.045 -14.558 2.172 1.00 94.88 91 ILE A C 1
ATOM 766 O O . ILE A 1 91 ? 3.938 -14.021 2.117 1.00 94.88 91 ILE A O 1
ATOM 770 N N . GLN A 1 92 ? 5.232 -15.770 2.691 1.00 93.88 92 GLN A N 1
ATOM 771 C CA . GLN A 1 92 ? 4.208 -16.519 3.406 1.00 93.88 92 GLN A CA 1
ATOM 772 C C . GLN A 1 92 ? 4.672 -16.748 4.839 1.00 93.88 92 GLN A C 1
ATOM 774 O O . GLN A 1 92 ? 5.766 -17.261 5.082 1.00 93.88 92 GLN A O 1
ATOM 779 N N . PHE A 1 93 ? 3.832 -16.370 5.797 1.00 91.31 93 PHE A N 1
ATOM 780 C CA . PHE A 1 93 ? 4.122 -16.567 7.209 1.00 91.31 93 PHE A CA 1
ATOM 781 C C . PHE A 1 93 ? 3.700 -17.960 7.665 1.00 91.31 93 PHE A C 1
ATOM 783 O O . PHE A 1 93 ? 2.721 -18.533 7.181 1.00 91.31 93 PHE A O 1
ATOM 790 N N . LYS A 1 94 ? 4.433 -18.498 8.641 1.00 92.88 94 LYS A N 1
ATOM 791 C CA . LYS A 1 94 ? 4.032 -19.733 9.315 1.00 92.88 94 LYS A CA 1
ATOM 792 C C . LYS A 1 94 ? 2.713 -19.509 10.069 1.00 92.88 94 LYS A C 1
ATOM 794 O O . LYS A 1 94 ? 2.508 -18.416 10.604 1.00 92.88 94 LYS A O 1
ATOM 799 N N . PRO A 1 95 ? 1.849 -20.534 10.180 1.00 91.50 95 PRO A N 1
ATOM 800 C CA . PRO A 1 95 ? 0.633 -20.435 10.981 1.00 91.50 95 PRO A 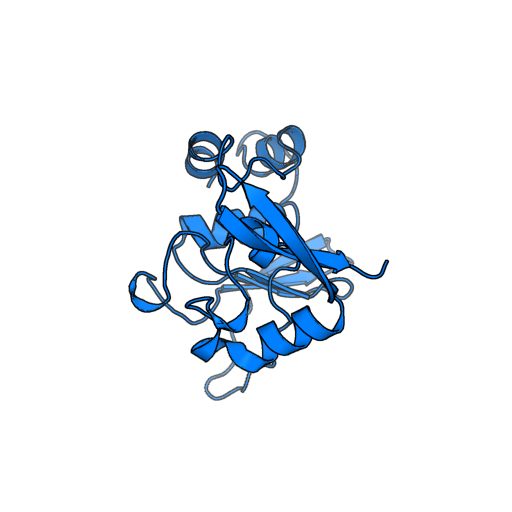CA 1
ATOM 801 C C . PRO A 1 95 ? 0.928 -19.969 12.414 1.00 91.50 95 PRO A C 1
ATOM 803 O O . PRO A 1 95 ? 1.861 -20.460 13.048 1.00 91.50 95 PRO A O 1
ATOM 806 N N . GLY A 1 96 ? 0.137 -19.018 12.915 1.00 89.75 96 GLY A N 1
ATOM 807 C CA . GLY A 1 96 ? 0.253 -18.483 14.277 1.00 89.75 96 GLY A CA 1
ATOM 808 C C . GLY A 1 96 ? 1.352 -17.438 14.491 1.00 89.75 96 GLY A C 1
ATOM 809 O O . GLY A 1 96 ? 1.413 -16.852 15.572 1.00 89.75 96 GLY A O 1
ATOM 810 N N . TYR A 1 97 ? 2.194 -17.165 13.488 1.00 91.69 97 TYR A N 1
ATOM 811 C CA . TYR A 1 97 ? 3.175 -16.087 13.580 1.00 91.69 97 TYR A CA 1
ATOM 812 C C . TYR A 1 97 ? 2.470 -14.727 13.658 1.00 91.69 97 TYR A C 1
ATOM 814 O O . TYR A 1 97 ? 1.653 -14.394 12.801 1.00 91.69 97 TYR A O 1
ATOM 822 N N . GLN A 1 98 ? 2.795 -13.950 14.691 1.00 88.69 98 GLN A N 1
ATOM 823 C CA . GLN A 1 98 ? 2.300 -12.586 14.851 1.00 88.69 98 GLN A CA 1
ATOM 824 C C . GLN A 1 98 ? 3.193 -11.658 14.035 1.00 88.69 98 GLN A C 1
ATOM 826 O O . GLN A 1 98 ? 4.363 -11.471 14.369 1.00 88.69 98 GLN A O 1
ATOM 831 N N . VAL A 1 99 ? 2.658 -11.125 12.939 1.00 88.62 99 VAL A N 1
ATOM 832 C CA . VAL A 1 99 ? 3.413 -10.238 12.054 1.00 88.62 99 VAL A CA 1
ATOM 833 C C . VAL A 1 99 ? 3.418 -8.829 12.648 1.00 88.62 99 VAL A C 1
ATOM 835 O O . VAL A 1 99 ? 2.338 -8.270 12.850 1.00 88.62 99 VAL A O 1
ATOM 838 N N . PRO A 1 100 ? 4.591 -8.225 12.904 1.00 88.19 100 PRO A N 1
ATOM 839 C CA . PRO A 1 100 ? 4.666 -6.807 13.218 1.00 88.19 100 PRO A CA 1
ATOM 840 C C . PRO A 1 100 ? 4.430 -6.019 11.925 1.00 88.19 100 PRO A C 1
ATOM 842 O O . PRO A 1 100 ? 5.344 -5.841 11.119 1.00 88.19 100 PRO A O 1
ATOM 845 N N . TRP A 1 101 ? 3.182 -5.620 11.675 1.00 92.75 101 TRP A N 1
ATOM 846 C CA . TRP A 1 101 ? 2.857 -4.848 10.478 1.00 92.75 101 TRP A CA 1
ATOM 847 C C . TRP A 1 101 ? 3.586 -3.500 10.493 1.00 92.75 101 TRP A C 1
ATOM 849 O O . TRP A 1 101 ? 3.668 -2.867 11.546 1.00 92.75 101 TRP A O 1
ATOM 859 N N . PRO A 1 102 ? 4.122 -3.053 9.343 1.00 92.56 102 PRO A N 1
ATOM 860 C CA . PRO A 1 102 ? 4.788 -1.765 9.260 1.00 92.56 102 PRO A CA 1
ATOM 861 C C . PRO A 1 102 ? 3.761 -0.637 9.375 1.00 92.56 102 PRO A C 1
ATOM 863 O O . PRO A 1 102 ? 2.551 -0.877 9.372 1.00 92.56 102 PRO A O 1
ATOM 866 N N . GLN A 1 103 ? 4.248 0.596 9.440 1.00 91.44 103 GLN A N 1
ATOM 867 C CA . GLN A 1 103 ? 3.411 1.788 9.348 1.00 91.44 103 GLN A CA 1
ATOM 868 C C . GLN A 1 103 ? 2.548 1.794 8.076 1.00 91.44 103 GLN A C 1
ATOM 870 O O . GLN A 1 103 ? 2.858 1.115 7.094 1.00 91.44 103 GLN A O 1
ATOM 875 N N . THR A 1 104 ? 1.448 2.538 8.078 1.00 90.00 104 THR A N 1
ATOM 876 C CA . THR A 1 104 ? 0.618 2.694 6.874 1.00 90.00 104 THR A CA 1
ATOM 877 C C . THR A 1 104 ? 1.345 3.465 5.779 1.00 90.00 104 THR A C 1
ATOM 879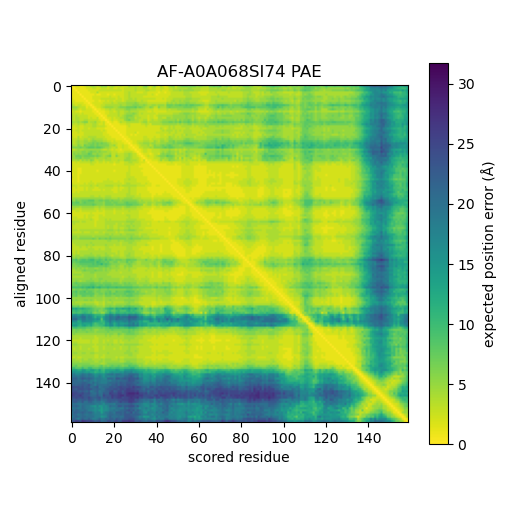 O O . THR A 1 104 ? 2.348 4.124 6.050 1.00 90.00 104 THR A O 1
ATOM 882 N N . ASP A 1 105 ? 0.827 3.402 4.549 1.00 83.69 105 ASP A N 1
ATOM 883 C CA . ASP A 1 105 ? 1.279 4.263 3.453 1.00 83.69 105 ASP A CA 1
ATOM 884 C C . ASP A 1 105 ? 1.406 5.710 3.952 1.00 83.69 105 ASP A C 1
ATOM 886 O O . ASP A 1 105 ? 0.413 6.254 4.460 1.00 83.69 105 ASP A O 1
ATOM 890 N N . PRO A 1 106 ? 2.596 6.332 3.824 1.00 66.69 106 PRO A N 1
ATOM 891 C CA . PRO A 1 106 ? 2.790 7.711 4.233 1.00 66.69 106 PRO A CA 1
ATOM 892 C C . PRO A 1 106 ? 1.753 8.633 3.599 1.00 66.69 106 PRO A C 1
ATOM 894 O O . PRO A 1 106 ? 1.285 9.539 4.273 1.00 66.69 106 PRO A O 1
ATOM 897 N N . TYR A 1 107 ? 1.314 8.390 2.363 1.00 68.94 107 TYR A N 1
ATOM 898 C CA . TYR A 1 107 ? 0.436 9.314 1.646 1.00 68.94 107 TYR A CA 1
ATOM 899 C C . TYR A 1 107 ? -1.065 9.060 1.821 1.00 68.94 107 TYR A C 1
ATOM 901 O O . TYR A 1 107 ? -1.868 9.794 1.246 1.00 68.94 107 TYR A O 1
ATOM 909 N N . ARG A 1 108 ? -1.459 8.071 2.631 1.00 76.69 108 ARG A N 1
ATOM 910 C CA . ARG A 1 108 ? -2.855 7.633 2.755 1.00 76.69 108 ARG A CA 1
ATOM 911 C C . ARG A 1 108 ? -3.812 8.740 3.194 1.00 76.69 108 ARG A C 1
ATOM 913 O O . ARG A 1 108 ? -4.898 8.868 2.640 1.00 76.69 108 ARG A O 1
ATOM 920 N N . GLN A 1 109 ? -3.425 9.543 4.185 1.00 60.28 109 GLN A N 1
ATOM 921 C CA . GLN A 1 109 ? -4.292 10.617 4.683 1.00 60.28 109 GLN A CA 1
ATOM 922 C C . GLN A 1 109 ? -4.483 11.744 3.663 1.00 60.28 109 GLN A C 1
ATOM 924 O O . GLN A 1 109 ? -5.547 12.359 3.637 1.00 60.28 109 GLN A O 1
ATOM 929 N N . GLY A 1 110 ? -3.483 11.989 2.807 1.00 52.50 110 GLY A N 1
ATOM 930 C CA . GLY A 1 110 ? -3.604 12.949 1.708 1.00 52.50 110 GLY A CA 1
ATOM 931 C C . GLY A 1 110 ? -4.670 12.548 0.686 1.00 52.50 110 GLY A C 1
ATOM 932 O O . GLY A 1 110 ? -5.187 13.411 -0.016 1.00 52.50 110 GLY A O 1
ATOM 933 N N . ASP A 1 111 ? -5.041 11.265 0.646 1.00 53.44 111 ASP A N 1
ATOM 934 C CA . ASP A 1 111 ? -6.008 10.733 -0.315 1.00 53.44 111 ASP A CA 1
ATOM 935 C C . ASP A 1 111 ? -7.402 10.552 0.281 1.00 53.44 111 ASP A C 1
ATOM 937 O O . ASP A 1 111 ? -8.405 10.715 -0.416 1.00 53.44 111 ASP A O 1
ATOM 941 N N . THR A 1 112 ? -7.494 10.206 1.569 1.00 50.75 112 THR A N 1
ATOM 942 C CA . THR A 1 112 ? -8.778 9.835 2.173 1.00 50.75 112 THR A CA 1
ATOM 943 C C . THR A 1 112 ? -9.589 11.023 2.680 1.00 50.75 112 THR A C 1
ATOM 945 O O . THR A 1 112 ? -10.742 10.818 3.018 1.00 50.75 112 THR A O 1
ATOM 948 N N . HIS A 1 113 ? -9.075 12.260 2.696 1.00 57.03 113 HIS A N 1
ATOM 949 C CA . HIS A 1 113 ? -9.762 13.455 3.245 1.00 57.03 113 HIS A CA 1
ATOM 950 C C . HIS A 1 113 ? -10.213 13.328 4.721 1.00 57.03 113 HIS A C 1
ATOM 952 O O . HIS A 1 113 ? -10.830 14.247 5.260 1.00 57.03 113 HIS A O 1
ATOM 958 N N . PHE A 1 114 ? -9.916 12.209 5.387 1.00 63.25 114 PHE A N 1
ATOM 959 C CA . PHE A 1 114 ? -10.366 11.889 6.735 1.00 63.25 114 PHE A CA 1
ATOM 960 C C . PHE A 1 114 ? -9.189 11.893 7.712 1.00 63.25 114 PHE A C 1
ATOM 962 O O . PHE A 1 114 ? -8.041 11.579 7.376 1.00 63.25 114 PHE A O 1
ATOM 969 N N . HIS A 1 115 ? -9.490 12.206 8.969 1.00 75.94 115 HIS A N 1
ATOM 970 C CA . HIS A 1 115 ? -8.550 11.995 10.057 1.00 75.94 115 HIS A CA 1
ATOM 971 C C . HIS A 1 115 ? -8.247 10.487 10.173 1.00 75.94 115 HIS A C 1
ATOM 973 O O . HIS A 1 115 ? -9.146 9.663 10.040 1.00 75.94 115 HIS A O 1
ATOM 979 N N . TYR A 1 116 ? -6.997 10.088 10.434 1.00 79.75 116 TYR A N 1
ATOM 980 C CA . TYR A 1 116 ? -6.570 8.676 10.374 1.00 79.75 116 TYR A CA 1
ATOM 981 C C . TYR A 1 116 ? -7.375 7.738 11.283 1.00 79.75 116 TYR A C 1
ATOM 983 O O . TYR A 1 116 ? -7.520 6.560 10.979 1.00 79.75 116 TYR A O 1
ATOM 991 N N . LYS A 1 117 ? -7.912 8.255 12.395 1.00 84.31 117 LYS A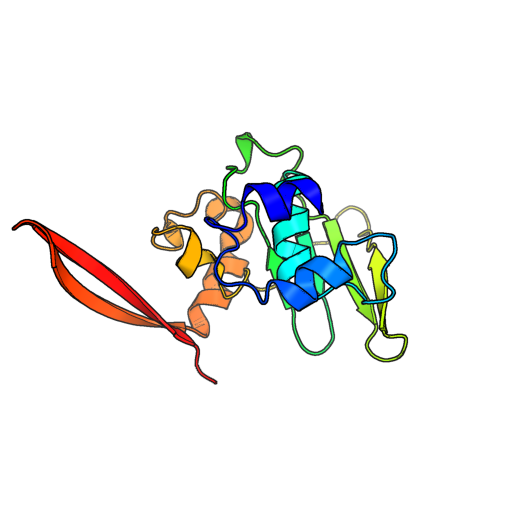 N 1
ATOM 992 C CA . LYS A 1 117 ? -8.792 7.501 13.310 1.00 84.31 117 LYS A CA 1
ATOM 993 C C . LYS A 1 117 ? -10.144 7.138 12.694 1.00 84.31 117 LYS A C 1
ATOM 995 O O . LYS A 1 117 ? -10.766 6.184 13.149 1.00 84.31 117 LYS A O 1
ATOM 1000 N N . ASP A 1 118 ? -10.572 7.890 11.689 1.00 86.56 118 ASP A N 1
ATOM 1001 C CA . ASP A 1 118 ? -11.830 7.683 10.975 1.00 86.56 118 ASP A CA 1
ATOM 1002 C C . ASP A 1 118 ? -11.639 6.777 9.748 1.00 86.56 118 ASP A C 1
ATOM 1004 O O . ASP A 1 118 ? -12.613 6.399 9.096 1.00 86.56 118 ASP A O 1
ATOM 1008 N N . ASP A 1 119 ? -10.395 6.393 9.431 1.00 88.81 119 ASP A N 1
ATOM 1009 C CA . ASP A 1 119 ? -10.117 5.462 8.345 1.00 88.81 119 ASP A CA 1
ATOM 1010 C C . ASP A 1 119 ? -10.742 4.089 8.652 1.00 88.81 119 ASP A C 1
ATOM 1012 O O . ASP A 1 119 ? -10.520 3.531 9.733 1.00 88.81 119 ASP A O 1
ATOM 1016 N N . PRO A 1 120 ? -11.488 3.481 7.713 1.00 91.62 120 PRO A N 1
ATOM 1017 C CA . PRO A 1 120 ? -12.152 2.203 7.956 1.00 91.62 120 PRO A CA 1
ATOM 1018 C C . PRO A 1 120 ? -11.175 1.052 8.248 1.00 91.62 120 PRO A C 1
ATOM 1020 O O . PRO A 1 120 ? -11.587 0.034 8.805 1.00 91.62 120 PRO A O 1
ATOM 1023 N N . TRP A 1 121 ? -9.892 1.190 7.899 1.00 92.75 121 TRP A N 1
ATOM 1024 C CA . TRP A 1 121 ? -8.847 0.211 8.207 1.00 92.75 121 TRP A CA 1
ATOM 1025 C C . TRP A 1 121 ? -8.215 0.402 9.587 1.00 92.75 121 TRP A C 1
ATOM 1027 O O . TRP A 1 121 ? -7.580 -0.533 10.084 1.00 92.75 121 TRP A O 1
ATOM 1037 N N . PHE A 1 122 ? -8.416 1.558 10.229 1.00 92.06 122 PHE A N 1
ATOM 1038 C CA . PHE A 1 122 ? -7.817 1.892 11.520 1.00 92.06 122 PHE A CA 1
ATOM 1039 C C . PHE A 1 122 ? -8.058 0.820 12.592 1.00 92.06 122 PHE A C 1
ATOM 1041 O O . PHE A 1 122 ? -7.073 0.361 13.165 1.00 92.06 122 PHE A O 1
ATOM 1048 N N . PRO A 1 123 ? -9.286 0.302 12.819 1.00 93.69 123 PRO A N 1
ATOM 1049 C CA . PRO A 1 123 ? -9.519 -0.683 13.880 1.00 93.69 123 PRO A CA 1
ATOM 1050 C C . PRO A 1 123 ? -8.769 -2.011 13.698 1.00 93.69 123 PRO A C 1
ATOM 1052 O O . PRO A 1 123 ? -8.564 -2.737 14.669 1.00 93.69 123 PRO A O 1
ATOM 1055 N N . LEU A 1 124 ? -8.396 -2.359 12.462 1.00 93.94 124 LEU A N 1
ATOM 1056 C CA . LEU A 1 124 ? -7.675 -3.596 12.144 1.00 93.94 124 LEU A CA 1
ATOM 1057 C C . LEU A 1 124 ? -6.153 -3.414 12.164 1.00 93.94 124 LEU A C 1
ATOM 1059 O O . LEU A 1 124 ? -5.426 -4.388 12.346 1.00 93.94 124 LEU A O 1
ATOM 1063 N N . TYR A 1 125 ? -5.683 -2.181 11.974 1.00 93.62 125 TYR A N 1
ATOM 1064 C CA . TYR A 1 125 ? -4.273 -1.835 11.807 1.00 93.62 125 TYR A CA 1
ATOM 1065 C C . TYR A 1 125 ? -3.850 -0.681 12.720 1.00 93.62 125 TYR A C 1
ATOM 1067 O O . TYR A 1 125 ? -2.989 0.116 12.356 1.00 93.62 125 TYR A O 1
ATOM 1075 N N . THR A 1 126 ? -4.440 -0.596 13.915 1.00 92.44 126 THR A N 1
ATOM 1076 C CA . THR A 1 126 ? -4.264 0.519 14.856 1.00 92.44 126 THR A CA 1
ATOM 1077 C C . THR A 1 126 ? -2.797 0.900 15.035 1.00 92.44 126 THR A C 1
ATOM 1079 O O . THR A 1 126 ? -2.436 2.054 14.832 1.00 92.44 126 THR A O 1
ATOM 1082 N N . GLU A 1 127 ? -1.933 -0.072 15.338 1.00 90.94 127 GLU A N 1
ATOM 1083 C CA . GLU A 1 127 ? -0.501 0.172 15.557 1.00 90.94 127 GLU A CA 1
ATOM 1084 C C . GLU A 1 127 ? 0.200 0.728 14.312 1.00 90.94 127 GLU A C 1
ATOM 1086 O O . GLU A 1 127 ? 0.996 1.655 14.423 1.00 90.94 127 GLU A O 1
ATOM 1091 N N . SER A 1 128 ? -0.135 0.233 13.117 1.00 92.12 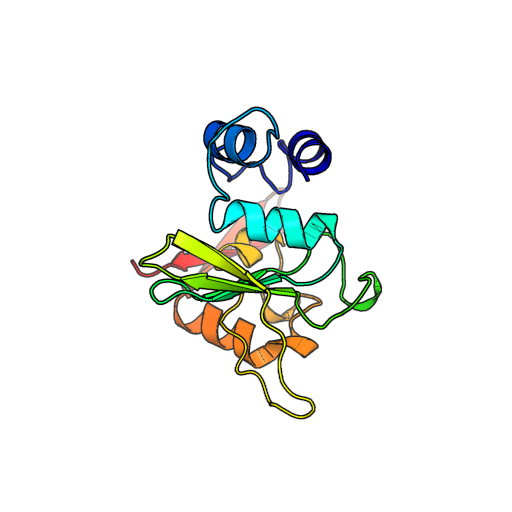128 SER A N 1
ATOM 1092 C CA . SER A 1 128 ? 0.421 0.742 11.858 1.00 92.12 128 SER A CA 1
ATOM 1093 C C . SER A 1 128 ? 0.060 2.210 11.626 1.00 92.12 128 SER A C 1
ATOM 1095 O O . SER A 1 128 ? 0.903 2.987 11.179 1.00 92.12 128 SER A O 1
ATOM 1097 N N . PHE A 1 129 ? -1.183 2.601 11.926 1.00 89.62 129 PHE A N 1
ATOM 1098 C CA . PHE A 1 129 ? -1.625 3.994 11.805 1.00 89.62 129 PHE A CA 1
ATOM 1099 C C . PHE A 1 129 ? -0.979 4.886 12.865 1.00 89.62 129 PHE A C 1
ATOM 1101 O O . PHE A 1 129 ? -0.557 5.999 12.560 1.00 89.62 129 PHE A O 1
ATOM 1108 N N . LEU A 1 130 ? -0.879 4.401 14.105 1.00 87.25 130 LEU A N 1
ATOM 1109 C CA . LEU A 1 130 ? -0.221 5.135 15.182 1.00 87.25 130 LEU A CA 1
ATOM 1110 C C . LEU A 1 130 ? 1.269 5.340 14.895 1.00 87.25 130 LEU A C 1
ATOM 1112 O O . LEU A 1 130 ? 1.779 6.423 15.159 1.00 87.25 130 LEU A O 1
ATOM 1116 N N . GLU A 1 131 ? 1.956 4.342 14.333 1.00 86.50 131 GLU A N 1
ATOM 1117 C CA . GLU A 1 131 ? 3.362 4.464 13.941 1.00 86.50 131 GLU A CA 1
ATOM 1118 C C . GLU A 1 131 ? 3.546 5.489 12.820 1.00 86.50 131 GLU A C 1
ATOM 1120 O O . GLU A 1 131 ? 4.377 6.384 12.953 1.00 86.50 131 GLU A O 1
ATOM 1125 N N . ALA A 1 132 ? 2.713 5.428 11.774 1.00 83.62 132 ALA A N 1
ATOM 1126 C CA . ALA A 1 132 ? 2.743 6.407 10.686 1.00 83.62 132 ALA A CA 1
ATOM 1127 C C . ALA A 1 132 ? 2.516 7.838 11.193 1.00 83.62 132 ALA A C 1
ATOM 1129 O O . ALA A 1 132 ? 3.105 8.783 10.685 1.00 83.62 132 ALA A O 1
ATOM 1130 N N . HIS A 1 133 ? 1.679 8.017 12.215 1.00 76.62 133 HIS A N 1
ATOM 1131 C CA . HIS A 1 133 ? 1.383 9.340 12.753 1.00 76.62 133 HIS A CA 1
ATOM 1132 C C . HIS A 1 133 ? 2.513 9.917 13.622 1.00 76.62 133 HIS A C 1
ATOM 1134 O O . HIS A 1 133 ? 2.608 11.133 13.754 1.00 76.62 133 HIS A O 1
ATOM 1140 N N . LYS A 1 134 ? 3.410 9.091 14.182 1.00 75.94 134 LYS A N 1
ATOM 1141 C CA . LYS A 1 134 ? 4.557 9.591 14.972 1.00 75.94 134 LYS A CA 1
ATOM 1142 C C . LYS A 1 134 ? 5.525 10.440 14.151 1.00 75.94 134 LYS A C 1
ATOM 1144 O O . LYS A 1 134 ? 6.205 11.281 14.724 1.00 75.94 134 LYS A O 1
ATOM 1149 N N . ILE A 1 135 ? 5.602 10.196 12.845 1.00 66.94 135 ILE A N 1
ATOM 1150 C CA . ILE A 1 135 ? 6.531 10.864 11.920 1.00 66.94 135 ILE A CA 1
ATOM 1151 C C . ILE A 1 135 ? 5.890 12.046 11.176 1.00 66.94 135 ILE A C 1
ATOM 1153 O O . ILE A 1 135 ? 6.504 12.638 10.289 1.00 66.94 135 ILE A O 1
ATOM 1157 N N . VAL A 1 136 ? 4.643 12.383 11.514 1.00 63.88 136 VAL A N 1
ATOM 1158 C CA . VAL A 1 136 ? 3.878 13.443 10.861 1.00 63.88 136 VAL A CA 1
ATOM 1159 C C . VAL A 1 136 ? 3.605 14.566 11.856 1.00 63.88 136 VAL A C 1
ATOM 1161 O O . VAL A 1 136 ? 2.944 14.367 12.873 1.00 63.88 136 VAL A O 1
ATOM 1164 N N . ASN A 1 137 ? 4.039 15.781 11.524 1.00 60.56 137 ASN A N 1
ATOM 1165 C CA . ASN A 1 137 ? 3.657 16.978 12.262 1.00 60.56 137 ASN A CA 1
ATOM 1166 C C . ASN A 1 137 ? 2.251 17.427 11.831 1.00 60.56 137 ASN A C 1
ATOM 1168 O O . ASN A 1 137 ? 2.031 17.803 10.677 1.00 60.56 137 ASN A O 1
ATOM 1172 N N . GLU A 1 138 ? 1.295 17.391 12.764 1.00 64.75 138 GLU A N 1
ATOM 1173 C CA . GLU A 1 138 ? -0.084 17.842 12.550 1.00 64.75 138 GLU A CA 1
ATOM 1174 C C . GLU A 1 138 ? -0.197 19.352 12.785 1.00 64.75 138 GLU A C 1
ATOM 1176 O O . GLU A 1 138 ? 0.071 19.858 13.878 1.00 64.75 138 GLU A O 1
ATOM 1181 N N . ARG A 1 139 ? -0.661 20.084 11.769 1.00 59.41 139 ARG A N 1
ATOM 1182 C CA . ARG A 1 139 ? -1.059 21.483 11.906 1.00 59.41 139 ARG A CA 1
ATOM 1183 C C . ARG A 1 139 ? -2.537 21.636 11.583 1.00 59.41 139 ARG A C 1
ATOM 1185 O O . ARG A 1 139 ? -2.960 21.429 10.450 1.00 59.41 139 ARG A O 1
ATOM 1192 N N . ARG A 1 140 ? -3.307 22.090 12.570 1.00 65.44 140 ARG A N 1
ATOM 1193 C CA . ARG A 1 140 ? -4.706 22.483 12.376 1.00 65.44 140 ARG A CA 1
ATOM 1194 C C . ARG A 1 140 ? -4.782 23.845 11.714 1.00 65.44 140 ARG A C 1
ATOM 1196 O O . ARG A 1 140 ? -4.159 24.804 12.179 1.00 65.44 140 ARG A O 1
ATOM 1203 N N . VAL A 1 141 ? -5.545 23.926 10.635 1.00 69.31 141 VAL A N 1
ATOM 1204 C CA . VAL A 1 141 ? -5.820 25.170 9.928 1.00 69.31 141 VAL A CA 1
ATOM 1205 C C . VAL A 1 141 ? -7.325 25.318 9.794 1.00 69.31 141 VAL A C 1
ATOM 1207 O O . VAL A 1 141 ? -8.024 24.415 9.356 1.00 69.31 141 VAL A O 1
ATOM 1210 N N . HIS A 1 142 ? -7.827 26.481 10.185 1.00 71.50 142 HIS A N 1
ATOM 1211 C CA . HIS A 1 142 ? -9.226 26.834 10.009 1.00 71.50 142 HIS A CA 1
ATOM 1212 C C . HIS A 1 142 ? -9.344 27.619 8.710 1.00 71.50 142 HIS A C 1
ATOM 1214 O O . HIS A 1 142 ? -8.726 28.680 8.565 1.00 71.50 142 HIS A O 1
ATOM 1220 N N . ARG A 1 143 ? -10.110 27.098 7.751 1.00 68.50 143 ARG A N 1
ATOM 1221 C CA . ARG A 1 143 ? -10.348 27.761 6.470 1.00 68.50 143 ARG A CA 1
ATOM 1222 C C . ARG A 1 143 ? -11.824 28.088 6.335 1.00 68.50 143 ARG A C 1
ATOM 1224 O O . ARG A 1 143 ? -12.681 27.280 6.674 1.00 68.50 143 ARG A O 1
ATOM 1231 N N . GLN A 1 144 ? -12.133 29.279 5.831 1.00 62.94 144 GLN A N 1
ATOM 1232 C CA . GLN A 1 144 ? -13.496 29.576 5.408 1.00 62.94 144 GLN A CA 1
ATOM 1233 C C . GLN A 1 144 ? -13.682 29.173 3.950 1.00 62.94 144 GLN A C 1
ATOM 1235 O O . GLN A 1 144 ? -12.955 29.634 3.069 1.00 62.94 144 GLN A O 1
ATOM 1240 N N . THR A 1 145 ? -14.676 28.330 3.698 1.00 64.94 145 THR A N 1
ATOM 1241 C CA . THR A 1 145 ? -15.113 27.946 2.353 1.00 64.94 145 THR A CA 1
ATOM 1242 C C . THR A 1 145 ? -16.631 28.074 2.309 1.00 64.94 145 THR A C 1
ATOM 1244 O O . THR A 1 145 ? -17.328 27.530 3.162 1.00 64.94 145 THR A O 1
ATOM 1247 N N . ASP A 1 146 ? -17.140 28.884 1.379 1.00 70.44 146 ASP A N 1
ATOM 1248 C CA . ASP A 1 146 ? -18.572 29.189 1.223 1.00 70.44 146 ASP A CA 1
ATOM 1249 C C . ASP A 1 146 ? -19.284 29.629 2.519 1.00 70.44 146 ASP A C 1
ATOM 1251 O O . ASP A 1 146 ? -20.425 29.260 2.796 1.00 70.44 146 ASP A O 1
ATOM 1255 N N . GLY A 1 147 ? -18.594 30.420 3.349 1.00 71.00 147 GLY A N 1
ATOM 1256 C CA . GLY A 1 147 ? -19.131 30.938 4.613 1.00 71.00 147 GLY A CA 1
ATOM 1257 C C . GLY A 1 147 ? -19.234 29.907 5.743 1.00 71.00 147 GLY A C 1
ATOM 1258 O O . GLY A 1 147 ? -19.751 30.235 6.810 1.00 71.00 147 GLY A O 1
ATOM 1259 N N . LYS A 1 148 ? -18.731 28.682 5.541 1.00 58.59 148 LYS A N 1
ATOM 1260 C CA . LYS A 1 148 ? -18.564 27.670 6.587 1.00 58.59 148 LYS A CA 1
ATOM 1261 C C . LYS A 1 148 ? -17.103 27.582 6.999 1.00 58.59 148 LYS A C 1
ATOM 1263 O O . LYS A 1 148 ? -16.203 27.634 6.163 1.00 58.59 148 LYS A O 1
ATOM 1268 N N . GLU A 1 149 ? -16.884 27.456 8.299 1.00 63.72 149 GLU A N 1
ATOM 1269 C CA . GLU A 1 149 ? -15.575 27.128 8.845 1.00 63.72 149 GLU A CA 1
ATOM 1270 C C . GLU A 1 149 ? -15.334 25.630 8.650 1.00 63.72 149 GLU A C 1
ATOM 1272 O O . GLU A 1 149 ? -16.138 24.802 9.081 1.00 63.72 149 GLU A O 1
ATOM 1277 N N . VAL A 1 150 ? -14.260 25.300 7.942 1.00 72.00 150 VAL A N 1
ATOM 1278 C CA . VAL A 1 150 ? -13.806 23.935 7.699 1.00 72.00 150 VAL A CA 1
ATOM 1279 C C . VAL A 1 150 ? -12.470 23.778 8.414 1.00 72.00 150 VAL A C 1
ATOM 1281 O O . VAL A 1 150 ? -11.544 24.566 8.200 1.00 72.00 150 VAL A O 1
ATOM 1284 N N . GLU A 1 151 ? -12.395 22.788 9.300 1.00 66.00 151 GLU A N 1
ATOM 1285 C CA . GLU A 1 151 ? -11.143 22.372 9.926 1.00 66.00 151 GLU A CA 1
ATOM 1286 C C . GLU A 1 151 ? -10.382 21.502 8.921 1.00 66.00 151 GLU A C 1
ATOM 1288 O O . GLU A 1 151 ? -10.873 20.465 8.477 1.00 66.00 151 GLU A O 1
ATOM 1293 N N . GLU A 1 152 ? -9.201 21.963 8.521 1.00 63.72 152 GLU A N 1
ATOM 1294 C CA . GLU A 1 152 ? -8.302 21.278 7.601 1.00 63.72 152 GLU A CA 1
ATOM 1295 C C . GLU A 1 152 ? -7.034 20.888 8.371 1.00 63.72 152 GLU A C 1
ATOM 1297 O O . GLU A 1 152 ? -6.411 21.714 9.048 1.00 63.72 152 GLU A O 1
ATOM 1302 N N . PHE A 1 153 ? -6.650 19.617 8.290 1.00 57.97 153 PHE A N 1
ATOM 1303 C CA . PHE A 1 153 ? -5.417 19.117 8.891 1.00 57.97 153 PHE A CA 1
ATOM 1304 C C . PHE A 1 153 ? -4.322 19.114 7.828 1.00 57.97 153 PHE A C 1
ATOM 1306 O O . PHE A 1 153 ? -4.419 18.400 6.833 1.00 57.97 153 PHE A O 1
ATOM 1313 N N . ILE A 1 154 ? -3.278 19.916 8.035 1.00 60.59 154 ILE A N 1
ATOM 1314 C CA . ILE A 1 154 ? -2.083 19.898 7.192 1.00 60.59 154 ILE A CA 1
ATOM 1315 C C . ILE A 1 154 ? -1.040 19.025 7.877 1.00 60.59 154 ILE A C 1
ATOM 1317 O O . ILE A 1 154 ? -0.651 19.278 9.018 1.00 60.59 154 ILE A O 1
ATOM 1321 N N . TYR A 1 155 ? -0.580 18.014 7.153 1.00 58.34 155 TYR A N 1
ATOM 1322 C CA . TYR A 1 155 ? 0.392 17.036 7.612 1.00 58.34 155 TYR A CA 1
ATOM 1323 C C . TYR A 1 155 ? 1.746 17.325 6.960 1.00 58.34 155 TYR A C 1
ATOM 1325 O O . TYR A 1 155 ? 1.857 17.342 5.735 1.00 58.34 155 TYR A O 1
ATOM 1333 N N . VAL A 1 156 ? 2.768 17.598 7.774 1.00 59.09 156 VAL A N 1
ATOM 1334 C CA . VAL A 1 156 ? 4.143 17.829 7.307 1.00 59.09 156 VAL A CA 1
ATOM 1335 C C . VAL A 1 156 ? 4.992 16.635 7.723 1.00 59.09 156 VAL A C 1
ATOM 1337 O O . VAL A 1 156 ? 5.134 16.369 8.915 1.00 59.09 156 VAL A O 1
ATOM 1340 N N . TYR A 1 157 ? 5.533 15.910 6.748 1.00 52.34 157 TYR A N 1
ATOM 1341 C CA . TYR A 1 157 ? 6.482 14.824 6.995 1.00 52.34 157 TYR A CA 1
ATOM 1342 C C . TYR A 1 157 ? 7.822 15.430 7.421 1.00 52.34 157 TYR A C 1
ATOM 1344 O O . TYR A 1 157 ? 8.300 16.359 6.768 1.00 52.34 157 TYR A O 1
ATOM 1352 N N . GLU A 1 158 ? 8.406 14.948 8.519 1.00 50.50 158 GLU A N 1
ATOM 1353 C CA . GLU A 1 158 ? 9.805 15.267 8.828 1.00 50.50 158 GLU A CA 1
ATOM 1354 C C . GLU A 1 158 ? 10.706 14.572 7.792 1.00 50.50 158 GLU A C 1
ATOM 1356 O O . GLU A 1 158 ? 10.527 13.381 7.528 1.00 50.50 158 GLU A O 1
ATOM 1361 N N . GLU A 1 159 ? 11.602 15.337 7.152 1.00 45.62 159 GLU A N 1
ATOM 1362 C CA . GLU A 1 159 ? 12.599 14.827 6.189 1.00 45.62 159 GLU A CA 1
ATOM 1363 C C . GLU A 1 159 ? 13.657 13.932 6.849 1.00 45.62 159 GLU A C 1
ATOM 1365 O O . GLU A 1 159 ? 14.138 14.283 7.954 1.00 45.62 159 GLU A O 1
#

Organism: NCBI:txid1263082

Solvent-accessible surface area (backbone atoms only — not comparable to full-atom values): 9470 Å² total; per-residue (Å²): 99,48,70,59,52,68,75,35,33,91,54,96,44,55,88,53,67,58,71,60,53,50,34,30,49,35,90,92,44,86,49,64,81,47,84,68,61,52,44,41,49,46,3,50,70,65,30,24,24,25,32,41,38,43,97,86,56,55,28,30,23,58,30,86,92,48,47,59,89,74,28,84,40,71,70,53,52,36,37,35,47,40,82,88,80,71,42,78,41,82,60,80,79,62,90,89,64,82,76,85,69,47,26,36,44,87,61,51,53,83,70,65,83,44,61,68,85,72,39,74,56,27,90,83,39,47,66,17,50,55,54,43,49,74,55,40,50,82,41,85,41,84,41,77,56,97,90,38,83,42,84,42,80,47,75,44,72,72,130

Secondary structure (DSSP, 8-state):
-HHHHHHTTTTTTTTS-HHHHHHHH-TTS-----TTHHHHHHHHHHTS-EEEE-SS--EEE--SS--GGGSS-SSPEEEEEETTTTEEEEE-PPTT----PPPB-TTHHHHH-S-GGGSTTGGGSHHHHHHHHHTEEEEEEEEEETTEEEEEEEEEE--